Protein AF-A0A1N6DU64-F1 (afdb_monomer)

Sequence (128 aa):
MRKFILSIPAKAVTDTYTATITSSLTPINPYKINLTDDEKPGMRTMAEGREGYARLISRIATQFPDALGRSDSPEELAALLDYYGNLEGGRIAILQNLETFEEIQLGASADIMALTDRYKKPATLPRK

Radius of gyration: 25.53 Å; Cα contacts (8 Å, |Δi|>4): 28; chains: 1; bounding box: 47×29×84 Å

Foldseek 3Di:
DDQQDPDDDDVVVVVVVVVVVVVVCVVVVVVDDDDDPVRPPPDPDPDPPVLVVLVVVLVVCVVCVVVDDPPDDSVVSVVVSVVVVVVVVVVVVVVVVVVVVVVVVVSVVVNVVVVVVVVVVVVPDPDD

Structure (mmCIF, N/CA/C/O backbone):
data_AF-A0A1N6DU64-F1
#
_entry.id   AF-A0A1N6DU64-F1
#
loop_
_atom_site.group_PDB
_atom_site.id
_atom_site.type_symbol
_atom_site.label_atom_id
_atom_site.label_alt_id
_atom_site.label_comp_id
_atom_site.label_asym_id
_atom_site.label_entity_id
_atom_site.label_seq_id
_atom_site.pdbx_PDB_ins_code
_atom_site.Cartn_x
_atom_site.Cartn_y
_atom_site.Cartn_z
_atom_site.occupancy
_atom_site.B_iso_or_equiv
_atom_site.auth_seq_id
_atom_site.auth_comp_id
_atom_site.auth_asym_id
_atom_site.auth_atom_id
_atom_site.pdbx_PDB_model_num
ATOM 1 N N . MET A 1 1 ? 18.493 15.383 -26.938 1.00 70.31 1 MET A N 1
ATOM 2 C CA . MET A 1 1 ? 17.766 14.656 -25.874 1.00 70.31 1 MET A CA 1
ATOM 3 C C . MET A 1 1 ? 18.767 14.188 -24.838 1.00 70.31 1 MET A C 1
ATOM 5 O O . MET A 1 1 ? 19.791 13.635 -25.227 1.00 70.31 1 MET A O 1
ATOM 9 N N . ARG A 1 2 ? 18.498 14.453 -23.555 1.00 82.81 2 ARG A N 1
ATOM 10 C CA . ARG A 1 2 ? 19.268 13.901 -22.432 1.00 82.81 2 ARG A CA 1
ATOM 11 C C . ARG A 1 2 ? 18.921 12.415 -22.277 1.00 82.81 2 ARG A C 1
ATOM 13 O O . ARG A 1 2 ? 17.769 12.057 -22.479 1.00 82.81 2 ARG A O 1
ATOM 20 N N . LYS A 1 3 ? 19.914 11.594 -21.931 1.00 89.62 3 LYS A N 1
ATOM 21 C CA . LYS A 1 3 ? 19.734 10.190 -21.536 1.00 89.62 3 LYS A CA 1
ATOM 22 C C . LYS A 1 3 ? 19.350 10.120 -20.052 1.00 89.62 3 LYS A C 1
ATOM 24 O O . LYS A 1 3 ? 19.992 10.802 -19.247 1.00 89.62 3 LYS A O 1
ATOM 29 N N . PHE A 1 4 ? 18.335 9.334 -19.705 1.00 94.94 4 PHE A N 1
ATOM 30 C CA . PHE A 1 4 ? 17.825 9.213 -18.335 1.00 94.94 4 PHE A CA 1
ATOM 31 C C . PHE A 1 4 ? 18.457 8.044 -17.567 1.00 94.94 4 PHE A C 1
ATOM 33 O O . PHE A 1 4 ? 18.939 8.239 -16.453 1.00 94.94 4 PHE A O 1
ATOM 40 N N . ILE A 1 5 ? 18.528 6.853 -18.164 1.00 95.88 5 ILE A N 1
ATOM 41 C CA . ILE A 1 5 ? 19.053 5.640 -17.526 1.00 95.88 5 ILE A CA 1
ATOM 42 C C . ILE A 1 5 ? 20.571 5.584 -17.663 1.00 95.88 5 ILE A C 1
ATOM 44 O O . ILE A 1 5 ? 21.104 5.243 -18.717 1.00 95.88 5 ILE A O 1
ATOM 48 N N . LEU A 1 6 ? 21.295 5.902 -16.591 1.00 94.44 6 LEU A N 1
ATOM 49 C CA . LEU A 1 6 ? 22.763 5.935 -16.603 1.00 94.44 6 LEU A CA 1
ATOM 50 C C . LEU A 1 6 ? 23.394 4.541 -16.495 1.00 94.44 6 LEU A C 1
ATOM 52 O O . LEU A 1 6 ? 24.398 4.269 -17.154 1.00 94.44 6 LEU A O 1
ATOM 56 N N . SER A 1 7 ? 22.782 3.653 -15.716 1.00 95.00 7 SER A N 1
ATOM 57 C CA . SER A 1 7 ? 23.196 2.265 -15.530 1.00 95.00 7 SER A CA 1
ATOM 58 C C . SER A 1 7 ? 21.969 1.359 -15.459 1.00 95.00 7 SER A C 1
ATOM 60 O O . SER A 1 7 ? 20.907 1.764 -14.990 1.00 95.00 7 SER A O 1
ATOM 62 N N . ILE A 1 8 ? 22.117 0.130 -15.952 1.00 94.56 8 ILE A N 1
ATOM 63 C CA . ILE A 1 8 ? 21.093 -0.909 -15.830 1.00 94.56 8 ILE A CA 1
ATOM 64 C C . ILE A 1 8 ? 21.540 -1.828 -14.689 1.00 94.56 8 ILE A C 1
ATOM 66 O O . ILE A 1 8 ? 22.660 -2.347 -14.758 1.00 94.56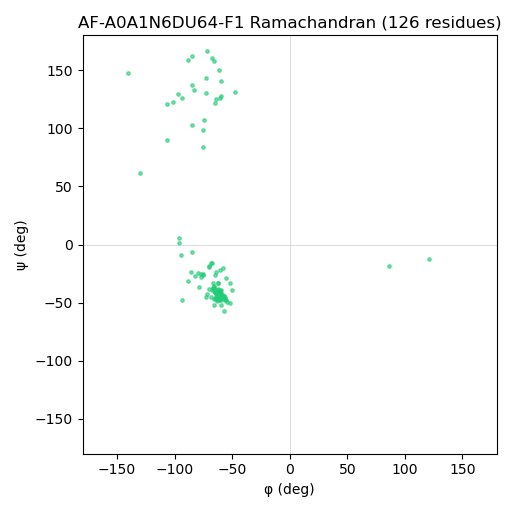 8 ILE A O 1
ATOM 70 N N . PRO A 1 9 ? 20.731 -2.015 -13.633 1.00 93.25 9 PRO A N 1
ATOM 71 C CA . PRO A 1 9 ? 21.089 -2.919 -12.550 1.00 93.25 9 PRO A CA 1
ATOM 72 C C . PRO A 1 9 ? 21.141 -4.367 -13.052 1.00 93.25 9 PRO A C 1
ATOM 74 O O . PRO A 1 9 ? 20.510 -4.728 -14.047 1.00 93.25 9 PRO A O 1
ATOM 77 N N . ALA A 1 10 ? 21.870 -5.226 -12.340 1.00 97.06 10 ALA A N 1
ATOM 78 C CA . ALA A 1 10 ? 21.804 -6.659 -12.598 1.00 97.06 10 ALA A CA 1
ATOM 79 C C . ALA A 1 10 ? 20.362 -7.157 -12.402 1.00 97.06 10 ALA A C 1
ATOM 81 O O . ALA A 1 10 ? 19.702 -6.762 -11.441 1.00 97.06 10 ALA A O 1
ATOM 82 N N . LYS A 1 11 ? 19.892 -8.071 -13.262 1.00 95.12 11 LYS A N 1
ATOM 83 C CA . LYS A 1 11 ? 18.526 -8.631 -13.190 1.00 95.12 11 LYS A CA 1
ATOM 84 C C . LYS A 1 11 ? 18.180 -9.185 -11.798 1.00 95.12 11 LYS A C 1
ATOM 86 O O . LYS A 1 11 ? 17.051 -9.054 -11.340 1.00 95.12 11 LYS A O 1
ATOM 91 N N . ALA A 1 12 ? 19.173 -9.731 -11.093 1.00 97.50 12 ALA A N 1
ATOM 92 C CA . ALA A 1 12 ? 19.023 -10.223 -9.725 1.00 97.50 12 ALA A CA 1
ATOM 93 C C . ALA A 1 12 ? 18.467 -9.169 -8.745 1.00 97.50 12 ALA A C 1
ATOM 95 O O . ALA A 1 12 ? 17.787 -9.537 -7.791 1.00 97.50 12 ALA A O 1
ATOM 96 N N . VAL A 1 13 ? 18.711 -7.873 -8.980 1.00 96.44 13 VAL A N 1
ATOM 97 C CA . VAL A 1 13 ? 18.172 -6.778 -8.158 1.00 96.44 13 VAL A CA 1
ATOM 98 C C . VAL A 1 13 ? 16.651 -6.716 -8.285 1.00 96.44 13 VAL A C 1
ATOM 100 O O . VAL A 1 13 ? 15.950 -6.765 -7.276 1.00 96.44 13 VAL A O 1
ATOM 103 N N . THR A 1 14 ? 16.130 -6.670 -9.515 1.00 95.12 14 THR A N 1
ATOM 104 C CA . THR A 1 14 ? 14.680 -6.645 -9.754 1.00 95.12 14 THR A CA 1
ATOM 105 C C . THR A 1 14 ? 14.022 -7.958 -9.340 1.00 95.12 14 THR A C 1
ATOM 107 O O . THR A 1 14 ? 12.953 -7.930 -8.743 1.00 95.12 14 THR A O 1
ATOM 110 N N . ASP A 1 15 ? 14.685 -9.098 -9.561 1.00 97.44 15 ASP A N 1
ATOM 111 C CA . ASP A 1 15 ? 14.160 -10.413 -9.169 1.00 97.44 15 ASP A CA 1
ATOM 112 C C . ASP A 1 15 ? 14.020 -10.542 -7.644 1.00 97.44 15 ASP A C 1
ATOM 114 O O . ASP A 1 15 ? 12.978 -10.972 -7.148 1.00 97.44 15 ASP A O 1
ATOM 118 N N . THR A 1 16 ? 15.043 -10.122 -6.891 1.00 97.62 16 THR A N 1
ATOM 119 C CA . THR A 1 16 ? 15.030 -10.141 -5.417 1.00 97.62 16 THR A CA 1
ATOM 120 C C . THR A 1 16 ? 13.931 -9.240 -4.867 1.00 97.62 16 THR A C 1
ATOM 122 O O . THR A 1 16 ? 13.219 -9.616 -3.934 1.00 97.62 16 THR A O 1
ATOM 125 N N . TYR A 1 17 ? 13.759 -8.060 -5.462 1.00 95.81 17 TYR A N 1
ATOM 126 C CA . TYR A 1 17 ? 12.729 -7.119 -5.048 1.00 95.81 17 TYR A CA 1
ATOM 127 C C . TYR A 1 17 ? 11.316 -7.668 -5.305 1.00 95.81 17 TYR A C 1
ATOM 129 O O . TYR A 1 17 ? 10.484 -7.682 -4.397 1.00 95.81 17 TYR A O 1
ATOM 137 N N . THR A 1 18 ? 11.058 -8.215 -6.500 1.00 95.56 18 THR A N 1
ATOM 138 C CA . THR A 1 18 ? 9.775 -8.860 -6.826 1.00 95.56 18 THR A CA 1
ATOM 139 C C . THR A 1 18 ? 9.475 -10.036 -5.896 1.00 95.56 18 THR A C 1
ATOM 141 O O . THR A 1 18 ? 8.347 -10.162 -5.410 1.00 95.56 18 THR A O 1
ATOM 144 N N . ALA A 1 19 ? 10.472 -10.876 -5.606 1.00 97.44 19 ALA A N 1
ATOM 145 C CA . ALA A 1 19 ? 10.323 -11.983 -4.666 1.00 97.44 19 ALA A CA 1
ATOM 146 C C . ALA A 1 19 ? 9.982 -11.483 -3.255 1.00 97.44 19 ALA A C 1
ATOM 148 O O . ALA A 1 19 ? 9.063 -12.009 -2.627 1.00 97.44 19 ALA A O 1
ATOM 149 N N . THR A 1 20 ? 10.662 -10.428 -2.795 1.00 96.06 20 THR A N 1
ATOM 150 C CA . THR A 1 20 ? 10.406 -9.798 -1.494 1.00 96.06 20 THR A CA 1
ATOM 151 C C . THR A 1 20 ? 8.956 -9.340 -1.390 1.00 96.06 20 THR A C 1
ATOM 153 O O . THR A 1 20 ? 8.240 -9.853 -0.533 1.00 96.06 20 THR A O 1
ATOM 156 N N . ILE A 1 21 ? 8.478 -8.486 -2.304 1.00 94.00 21 ILE A N 1
ATOM 157 C CA . ILE A 1 21 ? 7.090 -7.989 -2.277 1.00 94.00 21 ILE A CA 1
ATOM 158 C C . ILE A 1 21 ? 6.081 -9.137 -2.299 1.00 94.00 21 ILE A C 1
ATOM 160 O O . ILE A 1 21 ? 5.142 -9.157 -1.504 1.00 94.00 21 ILE A O 1
ATOM 164 N N . THR A 1 22 ? 6.279 -10.110 -3.190 1.00 93.69 22 THR A N 1
ATOM 165 C CA . THR A 1 22 ? 5.348 -11.237 -3.332 1.00 93.69 22 THR A CA 1
ATOM 166 C C . THR A 1 22 ? 5.293 -12.061 -2.045 1.00 93.69 22 THR A C 1
ATOM 168 O O . THR A 1 22 ? 4.214 -12.425 -1.579 1.00 93.69 22 THR A O 1
ATOM 171 N N . SER A 1 23 ? 6.449 -12.308 -1.422 1.00 96.50 23 SER A N 1
ATOM 172 C CA . SER A 1 23 ? 6.523 -13.027 -0.150 1.00 96.50 23 SER A CA 1
ATOM 173 C C . SER A 1 23 ? 5.862 -12.254 0.997 1.00 96.50 23 SER A C 1
ATOM 175 O O . SER A 1 23 ? 5.145 -12.858 1.794 1.00 96.50 23 SER A O 1
ATOM 177 N N . SER A 1 24 ? 6.006 -10.923 1.028 1.00 93.81 24 SER A N 1
ATOM 178 C CA . SER A 1 24 ? 5.434 -10.051 2.061 1.00 93.81 24 SER A CA 1
ATOM 179 C C . SER A 1 24 ? 3.903 -10.038 2.079 1.00 93.81 24 SER A C 1
ATOM 181 O O . SER A 1 24 ? 3.318 -9.773 3.125 1.00 93.81 24 SER A O 1
ATOM 183 N N . LEU A 1 25 ? 3.239 -10.369 0.966 1.00 91.69 25 LEU A N 1
ATOM 184 C CA . LEU A 1 25 ? 1.775 -10.477 0.913 1.00 91.69 25 LEU A CA 1
ATOM 185 C C . LEU A 1 25 ? 1.239 -11.775 1.533 1.00 91.69 25 LEU A C 1
ATOM 187 O O . LEU A 1 25 ? 0.107 -11.805 2.013 1.00 91.69 25 LEU A O 1
ATOM 191 N N . THR A 1 26 ? 2.046 -12.839 1.570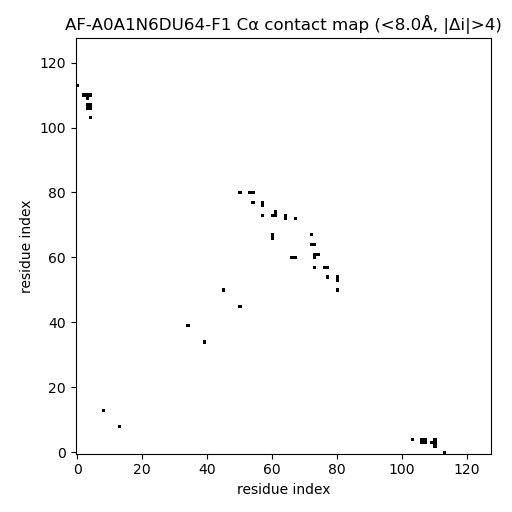 1.00 94.88 26 THR A N 1
ATOM 192 C CA . THR A 1 26 ? 1.640 -14.160 2.084 1.00 94.88 26 THR A CA 1
ATOM 193 C C . THR A 1 26 ? 1.013 -14.110 3.484 1.00 94.88 26 THR A C 1
ATOM 195 O O . THR A 1 26 ? -0.085 -14.646 3.638 1.00 94.88 26 THR A O 1
ATOM 198 N N . PRO A 1 27 ? 1.621 -13.460 4.498 1.00 94.31 27 PRO A N 1
ATOM 199 C CA . PRO A 1 27 ? 1.023 -13.380 5.833 1.00 94.31 27 PRO A CA 1
ATOM 200 C C . PRO A 1 27 ? -0.229 -12.493 5.911 1.00 94.31 27 PRO A C 1
ATOM 202 O O . PRO A 1 27 ? -0.997 -12.633 6.857 1.00 94.31 27 PRO A O 1
ATOM 205 N N . ILE A 1 28 ? -0.453 -11.594 4.947 1.00 91.00 28 ILE A N 1
ATOM 206 C CA . ILE A 1 28 ? -1.601 -10.669 4.940 1.00 91.00 28 ILE A CA 1
ATOM 207 C C . ILE A 1 28 ? -2.814 -11.301 4.244 1.00 91.00 28 ILE A C 1
ATOM 209 O O . ILE A 1 28 ? -3.953 -11.048 4.632 1.00 91.00 28 ILE A O 1
ATOM 213 N N . ASN A 1 29 ? -2.584 -12.163 3.249 1.00 91.31 29 ASN A N 1
ATOM 214 C CA . ASN A 1 29 ? -3.629 -12.780 2.429 1.00 91.31 29 ASN A CA 1
ATOM 215 C C . ASN A 1 29 ? -4.794 -13.426 3.208 1.00 91.31 29 ASN A C 1
ATOM 217 O O . ASN A 1 29 ? -5.932 -13.255 2.764 1.00 91.31 29 ASN A O 1
ATOM 221 N N . PRO A 1 30 ? -4.584 -14.119 4.349 1.00 95.00 30 PRO A N 1
ATOM 222 C CA . PRO A 1 30 ? -5.688 -14.682 5.132 1.00 95.00 30 PRO A CA 1
ATOM 223 C C . PRO A 1 30 ? -6.691 -13.645 5.657 1.00 95.00 30 PRO A C 1
ATOM 225 O O . PRO A 1 30 ? -7.831 -13.998 5.936 1.00 95.00 30 PRO A O 1
ATOM 228 N N . TYR A 1 31 ? -6.291 -12.375 5.775 1.00 93.94 31 TYR A N 1
ATOM 229 C CA . TYR A 1 31 ? -7.119 -11.283 6.300 1.00 93.94 31 TYR A CA 1
ATOM 230 C C . TYR A 1 31 ? -7.806 -10.463 5.200 1.00 93.94 31 TYR A C 1
ATOM 232 O O . TYR A 1 31 ? -8.429 -9.439 5.480 1.00 93.94 31 TYR A O 1
ATOM 240 N N . LYS A 1 32 ? -7.683 -10.873 3.932 1.00 90.69 32 LYS A N 1
ATOM 241 C CA . LYS A 1 32 ? -8.305 -10.168 2.810 1.00 90.69 32 LYS A CA 1
ATOM 242 C C . LYS A 1 32 ? -9.831 -10.220 2.925 1.00 90.69 32 LYS A C 1
ATOM 244 O O . LYS A 1 32 ? -10.424 -11.295 2.923 1.00 90.69 32 LYS A O 1
ATOM 249 N N . ILE A 1 33 ? -10.464 -9.050 2.901 1.00 90.38 33 ILE A N 1
ATOM 250 C CA . ILE A 1 33 ? -11.920 -8.908 2.800 1.00 90.38 33 ILE A CA 1
ATOM 251 C C . ILE A 1 33 ? -12.283 -8.648 1.335 1.00 90.38 33 ILE A C 1
ATOM 253 O O . ILE A 1 33 ? -11.710 -7.767 0.692 1.00 90.38 33 ILE A O 1
ATOM 257 N N . ASN A 1 34 ? -13.233 -9.414 0.797 1.00 87.25 34 ASN A N 1
ATOM 258 C CA . ASN A 1 34 ? -13.771 -9.200 -0.547 1.00 87.25 34 ASN A CA 1
ATOM 259 C C . ASN A 1 34 ? -15.182 -8.621 -0.425 1.00 87.25 34 ASN A C 1
ATOM 261 O O . ASN A 1 34 ? -16.146 -9.374 -0.350 1.00 87.25 34 ASN A O 1
ATOM 265 N N . LEU A 1 35 ? -15.281 -7.293 -0.386 1.00 86.75 35 LEU A N 1
ATOM 266 C CA . LEU A 1 35 ? -16.570 -6.606 -0.450 1.00 86.75 35 LEU A CA 1
ATOM 267 C C . LEU A 1 35 ? -17.125 -6.703 -1.874 1.00 86.75 35 LEU A C 1
ATOM 269 O O . LEU A 1 35 ? -16.418 -6.389 -2.841 1.00 86.75 35 LEU A O 1
ATOM 273 N N . THR A 1 36 ? -18.379 -7.118 -1.997 1.00 86.00 36 THR A N 1
ATOM 274 C CA . THR A 1 36 ? -19.126 -7.098 -3.257 1.00 86.00 36 THR A CA 1
ATOM 275 C C . THR A 1 36 ? -19.391 -5.660 -3.706 1.00 86.00 36 THR A C 1
ATOM 277 O O . THR A 1 36 ? -19.319 -4.712 -2.920 1.00 86.00 36 THR A O 1
ATOM 280 N N . ASP A 1 37 ? -19.684 -5.469 -4.991 1.00 84.25 37 ASP A N 1
ATOM 281 C CA . ASP A 1 37 ? -19.985 -4.137 -5.527 1.00 84.25 37 ASP A CA 1
ATOM 282 C C . ASP A 1 37 ? -21.300 -3.554 -4.995 1.00 84.25 37 ASP A C 1
ATOM 284 O O . ASP A 1 37 ? -21.471 -2.343 -5.065 1.00 84.25 37 ASP A O 1
ATOM 288 N N . ASP A 1 38 ? -22.166 -4.377 -4.399 1.00 84.81 38 ASP A N 1
ATOM 289 C CA . ASP A 1 38 ? -23.395 -3.944 -3.725 1.00 84.81 38 ASP A CA 1
ATOM 290 C C . ASP A 1 38 ? -23.152 -3.543 -2.258 1.00 84.81 38 ASP A C 1
ATOM 292 O O . ASP A 1 38 ? -23.902 -2.747 -1.699 1.00 84.81 38 ASP A O 1
ATOM 296 N N . GLU A 1 39 ? -22.087 -4.049 -1.625 1.00 82.44 39 GLU A N 1
ATOM 297 C CA . GLU A 1 39 ? -21.731 -3.710 -0.239 1.00 82.44 39 GLU A CA 1
ATOM 298 C C . GLU A 1 39 ? -20.958 -2.391 -0.135 1.00 82.44 39 GLU A C 1
ATOM 300 O O . GLU A 1 39 ? -21.014 -1.721 0.893 1.00 82.44 39 GLU A O 1
ATOM 305 N N . LYS A 1 40 ? -20.235 -1.989 -1.185 1.00 81.12 40 LYS A N 1
ATOM 306 C CA . LYS A 1 40 ? -19.442 -0.744 -1.186 1.00 81.12 40 LYS A CA 1
ATOM 307 C C . LYS A 1 40 ? -20.309 0.532 -1.170 1.00 81.12 40 LYS A C 1
ATOM 309 O O . LYS A 1 40 ? -19.983 1.451 -0.409 1.00 81.12 40 LYS A O 1
ATOM 314 N N . PRO A 1 41 ? -21.381 0.659 -1.981 1.00 76.81 41 PRO A N 1
ATOM 315 C CA . PRO A 1 41 ? -22.206 1.857 -2.047 1.00 76.81 41 PRO A CA 1
ATOM 316 C C . PRO A 1 41 ? -23.102 1.940 -0.805 1.00 76.81 41 PRO A C 1
ATOM 318 O O . PRO A 1 41 ? -24.067 1.202 -0.664 1.00 76.81 41 PRO A O 1
ATOM 321 N N . GLY A 1 42 ? -22.782 2.854 0.111 1.00 72.19 42 GLY A N 1
ATOM 322 C CA . GLY A 1 42 ? -23.537 3.054 1.357 1.00 72.19 42 GLY A CA 1
ATOM 323 C C . GLY A 1 42 ? -22.706 2.867 2.624 1.00 72.19 42 GLY A C 1
ATOM 324 O O . GLY A 1 42 ? -23.118 3.320 3.693 1.00 72.19 42 GLY A O 1
ATOM 325 N N . MET A 1 43 ? -21.498 2.301 2.518 1.00 82.44 43 MET A N 1
ATOM 326 C CA . MET A 1 43 ? -20.561 2.288 3.637 1.00 82.44 43 MET A CA 1
ATOM 327 C C . MET A 1 43 ? -20.131 3.712 3.982 1.00 82.44 43 MET A C 1
ATOM 329 O O . MET A 1 43 ? -19.541 4.434 3.173 1.00 82.44 43 MET A O 1
ATOM 333 N N . ARG A 1 44 ? -20.379 4.120 5.227 1.00 82.38 44 ARG A N 1
ATOM 334 C CA . ARG A 1 44 ? -19.801 5.350 5.763 1.00 82.38 44 ARG A CA 1
ATOM 335 C C . ARG A 1 44 ? -18.330 5.090 6.082 1.00 82.38 44 ARG A C 1
ATOM 337 O O . ARG A 1 44 ? -18.008 4.550 7.132 1.00 82.38 44 ARG A O 1
ATOM 344 N N . THR A 1 45 ? -17.443 5.490 5.180 1.00 84.94 45 THR A N 1
ATOM 345 C CA . THR A 1 45 ? -15.999 5.293 5.337 1.00 84.94 45 THR A CA 1
ATOM 346 C C . THR A 1 45 ? -15.325 6.448 6.083 1.00 84.94 45 THR A C 1
ATOM 348 O O . THR A 1 45 ? -15.839 7.579 6.168 1.00 84.94 45 THR A O 1
ATOM 351 N N . MET A 1 46 ? -14.149 6.150 6.638 1.00 82.12 46 MET A N 1
ATOM 352 C CA . MET A 1 46 ? -13.213 7.142 7.155 1.00 82.12 46 MET A CA 1
ATOM 353 C C . MET A 1 46 ? -12.511 7.841 5.982 1.00 82.12 46 MET A C 1
ATOM 355 O O . MET A 1 46 ? -11.429 7.452 5.567 1.00 82.12 46 MET A O 1
ATOM 359 N N . ALA A 1 47 ? -13.157 8.860 5.413 1.00 75.00 47 ALA A N 1
ATOM 360 C CA . ALA A 1 47 ? -12.494 9.804 4.513 1.00 75.00 47 ALA A CA 1
ATOM 361 C C . ALA A 1 47 ? -11.538 10.733 5.291 1.00 75.00 47 ALA A C 1
ATOM 363 O O . ALA A 1 47 ? -11.622 10.831 6.522 1.00 75.00 47 ALA A O 1
ATOM 364 N N . GLU A 1 48 ? -10.669 11.447 4.572 1.00 62.97 48 GLU A N 1
ATOM 365 C CA . GLU A 1 48 ? -9.732 12.429 5.132 1.00 62.97 48 GLU A CA 1
ATOM 366 C C . GLU A 1 48 ? -10.435 13.383 6.123 1.00 62.97 48 GLU A C 1
ATOM 368 O O . GLU A 1 48 ? -11.535 13.881 5.873 1.00 62.97 48 GLU A O 1
ATOM 373 N N . GLY A 1 49 ? -9.844 13.565 7.308 1.00 69.12 49 GLY A N 1
ATOM 374 C CA . GLY A 1 49 ? -10.402 14.371 8.403 1.00 69.12 49 GLY A CA 1
ATOM 375 C C . GLY A 1 49 ? -11.378 13.647 9.345 1.00 69.12 49 GLY A C 1
ATOM 376 O O . GLY A 1 49 ? -11.559 14.087 10.482 1.00 69.12 49 GLY A O 1
ATOM 377 N N . ARG A 1 50 ? -11.966 12.505 8.955 1.00 85.56 50 ARG A N 1
ATOM 378 C CA . ARG A 1 50 ? -12.863 11.733 9.846 1.00 85.56 50 ARG A CA 1
ATOM 379 C C . ARG A 1 50 ? -12.118 10.872 10.860 1.00 85.56 50 ARG A C 1
ATOM 381 O O . ARG A 1 50 ? -12.663 10.603 11.927 1.00 85.56 50 ARG A O 1
ATOM 388 N N . GLU A 1 51 ? -10.878 10.489 10.565 1.00 88.50 51 GLU A N 1
ATOM 389 C CA . GLU A 1 51 ? -10.033 9.746 11.504 1.00 88.50 51 GLU A CA 1
ATOM 390 C C . GLU A 1 51 ? -9.760 10.553 12.778 1.00 88.50 51 GLU A C 1
ATOM 392 O O . GLU A 1 51 ? -9.934 10.039 13.879 1.00 88.50 51 GLU A O 1
ATOM 397 N N . GLY A 1 52 ? -9.392 11.833 12.646 1.00 89.94 52 GLY A N 1
ATOM 398 C CA . GLY A 1 52 ? -9.126 12.694 13.802 1.00 89.94 52 GLY A CA 1
ATOM 399 C C . GLY A 1 52 ? -10.346 12.826 14.715 1.00 89.94 52 GLY A C 1
ATOM 400 O O . GLY A 1 52 ? -10.222 12.755 15.937 1.00 89.94 52 GLY A O 1
ATOM 401 N N . TYR A 1 53 ? -11.538 12.930 14.120 1.00 92.06 53 TYR A N 1
ATOM 402 C CA . TYR A 1 53 ? -12.795 12.896 14.860 1.00 92.06 53 TYR A CA 1
ATOM 403 C C . TYR A 1 53 ? -13.008 11.549 15.566 1.00 92.06 53 TYR A C 1
ATOM 405 O O . TYR A 1 53 ? -13.277 11.532 16.764 1.00 92.06 53 TYR A O 1
ATOM 413 N N . ALA A 1 54 ? -12.826 10.421 14.875 1.00 93.69 54 ALA A N 1
ATOM 414 C CA . ALA A 1 54 ? -12.974 9.096 15.476 1.00 93.69 54 ALA A CA 1
ATOM 415 C C . ALA A 1 54 ? -11.976 8.858 16.628 1.00 93.69 54 ALA A C 1
ATOM 417 O O . ALA A 1 54 ? -12.362 8.336 17.672 1.00 93.69 54 ALA A O 1
ATOM 418 N N . ARG A 1 55 ? -10.724 9.320 16.497 1.00 93.50 55 ARG A N 1
ATOM 419 C CA . ARG A 1 55 ? -9.715 9.274 17.571 1.00 93.50 55 ARG A CA 1
ATOM 420 C C . ARG A 1 55 ? -10.086 10.154 18.765 1.00 93.50 55 ARG A C 1
ATOM 422 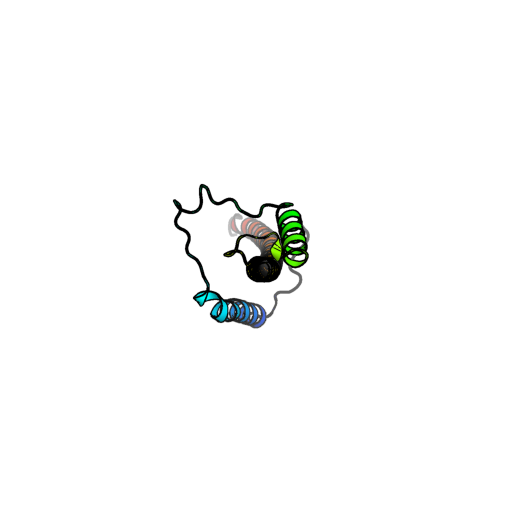O O . ARG A 1 55 ? -9.837 9.765 19.904 1.00 93.50 55 ARG A O 1
ATOM 429 N N . LEU A 1 56 ? -10.692 11.321 18.532 1.00 94.62 56 LEU A N 1
ATOM 430 C CA . LEU A 1 56 ? -11.213 12.160 19.613 1.00 94.62 56 LEU A CA 1
ATOM 431 C C . LEU A 1 56 ? -12.351 11.453 20.359 1.00 94.62 56 LEU A C 1
ATOM 433 O O . LEU A 1 56 ? -12.331 11.410 21.586 1.00 94.62 56 LEU A O 1
ATOM 437 N N . ILE A 1 57 ? -13.303 10.869 19.628 1.00 94.88 57 ILE A N 1
ATOM 438 C CA . ILE A 1 57 ? -14.413 10.110 20.215 1.00 94.88 57 ILE A CA 1
ATOM 439 C C . ILE A 1 57 ? -13.889 8.909 21.005 1.00 94.88 57 ILE A C 1
ATOM 441 O O . ILE A 1 57 ? -14.311 8.718 22.139 1.00 94.88 57 ILE A O 1
ATOM 445 N N . SER A 1 58 ? -12.918 8.166 20.466 1.00 95.75 58 SER A N 1
ATOM 446 C CA . SER A 1 58 ? -12.246 7.070 21.174 1.00 95.75 58 SER A CA 1
ATOM 447 C C . SER A 1 58 ? -11.648 7.537 22.501 1.00 95.75 58 SER A C 1
ATOM 449 O O . SER A 1 58 ? -11.935 6.950 23.538 1.00 95.75 58 SER A O 1
ATOM 451 N N . ARG A 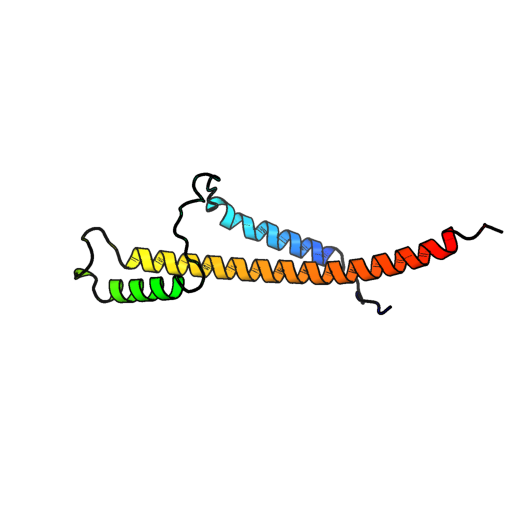1 59 ? -10.915 8.658 22.508 1.00 95.75 59 ARG A N 1
ATOM 452 C CA . ARG A 1 59 ? -10.341 9.221 23.739 1.00 95.75 59 ARG A CA 1
ATOM 453 C C . ARG A 1 59 ? -11.408 9.589 24.772 1.00 95.75 59 ARG A C 1
ATOM 455 O O . ARG A 1 59 ? -11.211 9.329 25.954 1.00 95.75 59 ARG A O 1
ATOM 462 N N . ILE A 1 60 ? -12.511 10.199 24.337 1.00 96.19 60 ILE A N 1
ATOM 463 C CA . ILE A 1 60 ? -13.630 10.556 25.221 1.00 96.19 60 ILE A CA 1
ATOM 464 C C . ILE A 1 60 ? -14.274 9.284 25.787 1.00 96.19 60 ILE A C 1
ATOM 466 O O . ILE A 1 60 ? -14.478 9.197 26.993 1.00 96.19 60 ILE A O 1
ATOM 470 N N . ALA A 1 61 ? -14.535 8.282 24.946 1.00 95.94 61 ALA A N 1
ATOM 471 C CA . ALA A 1 61 ? -15.124 7.011 25.358 1.00 95.94 61 ALA A CA 1
ATOM 472 C C . ALA A 1 61 ? -14.253 6.288 26.403 1.00 95.94 61 ALA A C 1
ATOM 474 O O . ALA A 1 61 ? -14.772 5.804 27.402 1.00 95.94 61 ALA A O 1
ATOM 475 N N . THR A 1 62 ? -12.926 6.290 26.235 1.00 94.00 62 THR A N 1
ATOM 476 C CA . THR A 1 62 ? -11.987 5.725 27.222 1.00 94.00 62 THR A CA 1
ATOM 477 C C . THR A 1 62 ? -11.963 6.507 28.539 1.00 94.00 62 THR A C 1
ATOM 479 O O . THR A 1 62 ? -11.745 5.923 29.595 1.00 94.00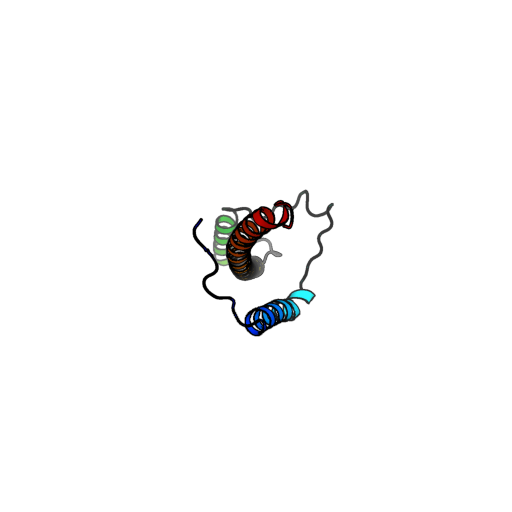 62 THR A O 1
ATOM 482 N N . GLN A 1 63 ? -12.165 7.828 28.506 1.00 96.38 63 GLN A N 1
ATOM 483 C CA . GLN A 1 63 ? -12.192 8.663 29.714 1.00 96.38 63 GLN A CA 1
ATOM 484 C C . GLN A 1 63 ? -13.503 8.541 30.500 1.00 96.38 63 GLN A C 1
ATOM 486 O O . GLN A 1 63 ? -13.500 8.741 31.713 1.00 96.38 63 GLN A O 1
ATOM 491 N N . PHE A 1 64 ? -14.606 8.221 29.822 1.00 94.69 64 PHE A N 1
ATOM 492 C CA . PHE A 1 64 ? -15.944 8.146 30.409 1.00 94.69 64 PHE A CA 1
ATOM 493 C C . PHE A 1 64 ? -16.646 6.825 30.052 1.00 94.69 64 PHE A C 1
ATOM 495 O O . PHE A 1 64 ? -17.703 6.852 29.418 1.00 94.69 64 PHE A O 1
ATOM 502 N N . PRO A 1 65 ? -16.099 5.665 30.462 1.00 90.50 65 PRO A N 1
ATOM 503 C CA . PRO A 1 65 ? -16.661 4.364 30.097 1.00 90.50 65 PRO A CA 1
ATOM 504 C C . PRO A 1 65 ? -18.084 4.167 30.641 1.00 90.50 65 PRO A C 1
ATOM 506 O O . PRO A 1 65 ? -18.929 3.594 29.962 1.00 90.50 65 PRO A O 1
ATOM 509 N N . ASP A 1 66 ? -18.395 4.728 31.814 1.00 93.19 66 ASP A N 1
ATOM 510 C CA . ASP A 1 66 ? -19.726 4.632 32.435 1.00 93.19 66 ASP A CA 1
ATOM 511 C C . ASP A 1 66 ? -20.820 5.407 31.677 1.00 93.19 66 ASP A C 1
ATOM 513 O O . ASP A 1 66 ? -22.010 5.202 31.919 1.00 93.19 66 ASP A O 1
ATOM 517 N N . ALA A 1 67 ? -20.436 6.319 30.776 1.00 92.00 67 ALA A N 1
ATOM 518 C CA . ALA A 1 67 ? -21.368 7.075 29.940 1.00 92.00 67 ALA A CA 1
ATOM 519 C C . ALA A 1 67 ? -21.768 6.321 28.658 1.00 92.00 67 ALA A C 1
ATOM 521 O O . ALA A 1 67 ? -22.621 6.799 27.907 1.00 92.00 67 ALA A O 1
ATOM 522 N N . LEU A 1 68 ? -21.142 5.173 28.391 1.00 92.00 68 LEU A N 1
ATOM 523 C CA . LEU A 1 68 ? -21.383 4.364 27.203 1.00 92.00 68 LEU A CA 1
ATOM 524 C C . LEU A 1 68 ? -22.570 3.411 27.394 1.00 92.00 68 LEU A C 1
ATOM 526 O O . LEU A 1 68 ? -23.014 3.130 28.512 1.00 92.00 68 LEU A O 1
ATOM 530 N N . GLY A 1 69 ? -23.104 2.898 26.283 1.00 92.94 69 GLY A N 1
ATOM 531 C CA . GLY A 1 69 ? -24.067 1.808 26.337 1.00 92.94 69 GLY A CA 1
ATOM 532 C C . GLY A 1 69 ? -23.439 0.571 26.983 1.00 92.94 69 GLY A C 1
ATOM 533 O O . GLY A 1 69 ? -22.247 0.323 26.847 1.00 92.94 69 GLY A O 1
ATOM 534 N N . ARG A 1 70 ? -24.242 -0.260 27.659 1.00 87.00 70 ARG A N 1
ATOM 535 C CA . ARG A 1 70 ? -23.744 -1.485 28.326 1.00 87.00 70 ARG A CA 1
ATOM 536 C C . ARG A 1 70 ? -23.035 -2.473 27.388 1.00 87.00 70 ARG A C 1
ATOM 538 O O . ARG A 1 70 ? -22.342 -3.357 27.875 1.00 87.00 70 ARG A O 1
ATOM 545 N N . SER A 1 71 ? -23.278 -2.372 26.083 1.00 90.69 71 SER A N 1
ATOM 546 C CA . SER A 1 71 ? -22.665 -3.197 25.038 1.00 90.69 71 SER A CA 1
ATOM 547 C C . SER A 1 71 ? -21.432 -2.567 24.395 1.00 90.69 71 SER A C 1
ATOM 549 O O . SER A 1 71 ? -20.786 -3.233 23.597 1.00 90.69 71 SER A O 1
ATOM 551 N N . ASP A 1 72 ? -21.135 -1.301 24.682 1.00 92.75 72 ASP A N 1
ATOM 552 C CA . ASP A 1 72 ? -20.099 -0.557 23.978 1.00 92.75 72 ASP A CA 1
ATOM 553 C C . ASP A 1 72 ? -18.776 -0.658 24.741 1.00 92.75 72 ASP A C 1
ATOM 555 O O . ASP A 1 72 ? -18.698 -0.317 25.922 1.00 92.75 72 ASP A O 1
ATOM 559 N N . SER A 1 73 ? -17.724 -1.098 24.051 1.00 91.38 73 SER A N 1
ATOM 560 C CA . SER A 1 73 ? -16.366 -1.136 24.592 1.00 91.38 73 SER A CA 1
ATOM 561 C C . SER A 1 73 ? -15.518 -0.023 23.966 1.00 91.38 73 SER A C 1
ATOM 563 O O . SER A 1 73 ? -15.342 0.015 22.743 1.00 91.38 73 SER A O 1
ATOM 565 N N . PRO A 1 74 ? -14.954 0.895 24.772 1.00 91.12 74 PRO A N 1
ATOM 566 C CA . PRO A 1 74 ? -14.029 1.900 24.259 1.00 91.12 74 PRO A CA 1
ATOM 567 C C . PRO A 1 74 ? -12.731 1.278 23.716 1.00 91.12 74 PRO A C 1
ATOM 569 O O . PRO A 1 74 ? -12.105 1.852 22.819 1.00 91.12 74 PRO A O 1
ATOM 572 N N . GLU A 1 75 ? -12.339 0.102 24.213 1.00 93.56 75 GLU A N 1
ATOM 573 C CA . GLU A 1 75 ? -11.164 -0.645 23.759 1.00 93.56 75 GLU A CA 1
ATOM 574 C C . GLU A 1 75 ? -11.317 -1.149 22.319 1.00 93.56 75 GLU A C 1
ATOM 576 O O . GLU A 1 75 ? -10.352 -1.104 21.556 1.00 93.56 75 GLU A O 1
ATOM 581 N N . GLU A 1 76 ? -12.518 -1.579 21.919 1.00 94.62 76 GLU A N 1
ATOM 582 C CA . GLU A 1 76 ? -12.782 -2.045 20.551 1.00 94.62 76 GLU A CA 1
ATOM 583 C C . GLU A 1 76 ? -12.526 -0.945 19.514 1.00 94.62 76 GLU A C 1
ATOM 585 O O . GLU A 1 76 ? -11.836 -1.168 18.514 1.00 94.62 76 GLU A O 1
ATOM 590 N N . LEU A 1 77 ? -13.026 0.270 19.769 1.00 94.00 77 LEU A N 1
ATOM 591 C CA . LEU A 1 77 ? -12.808 1.405 18.872 1.00 94.00 77 LEU A CA 1
ATOM 592 C C . LEU A 1 77 ? -11.322 1.783 18.797 1.00 94.00 77 LEU A C 1
ATOM 594 O O . LEU A 1 77 ? -10.816 2.057 17.708 1.00 94.00 77 LEU A O 1
ATOM 598 N N . ALA A 1 78 ? -10.618 1.787 19.932 1.00 94.44 78 ALA A N 1
ATOM 599 C CA . ALA A 1 78 ? -9.187 2.080 19.964 1.00 94.44 78 ALA A CA 1
ATOM 600 C C . ALA A 1 78 ? -8.383 1.050 19.151 1.00 94.44 78 ALA A C 1
ATOM 602 O O . ALA A 1 78 ? -7.601 1.428 18.277 1.00 94.44 78 ALA A O 1
ATOM 603 N N . ALA A 1 79 ? -8.645 -0.244 19.358 1.00 96.06 79 ALA A N 1
ATOM 604 C CA . ALA A 1 79 ? -7.973 -1.324 18.641 1.00 96.06 79 ALA A CA 1
ATOM 605 C C . ALA A 1 79 ? -8.205 -1.254 17.121 1.00 96.06 79 ALA A C 1
ATOM 607 O O . ALA A 1 79 ? -7.270 -1.448 16.341 1.00 96.06 79 ALA A O 1
ATOM 608 N N . LEU A 1 80 ? -9.427 -0.931 16.681 1.00 95.19 80 LEU A N 1
ATOM 609 C CA . LEU A 1 80 ? -9.736 -0.762 15.258 1.00 95.19 80 LEU A CA 1
ATOM 610 C C . LEU A 1 80 ? -9.038 0.457 14.642 1.00 95.19 80 LEU A C 1
ATOM 612 O O . LEU A 1 80 ? -8.561 0.371 13.510 1.00 95.19 80 LEU A O 1
ATOM 616 N N . LEU A 1 81 ? -8.948 1.576 15.366 1.00 94.50 81 LEU A N 1
ATOM 617 C CA . LEU A 1 81 ? -8.236 2.773 14.901 1.00 94.50 81 LEU A CA 1
ATOM 618 C C . LEU A 1 81 ? -6.727 2.536 14.770 1.00 94.50 81 LEU A C 1
ATOM 620 O O . LEU A 1 81 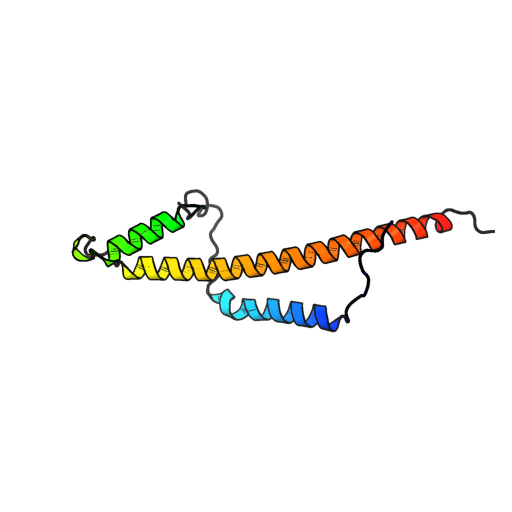? -6.097 3.055 13.844 1.00 94.50 81 LEU A O 1
ATOM 624 N N . ASP A 1 82 ? -6.145 1.744 15.667 1.00 94.56 82 ASP A N 1
ATOM 625 C CA . ASP A 1 82 ? -4.735 1.363 15.592 1.00 94.56 82 ASP A CA 1
ATOM 626 C C . ASP A 1 82 ? -4.486 0.377 14.449 1.00 94.56 82 ASP A C 1
ATOM 628 O O . ASP A 1 82 ? -3.550 0.552 13.667 1.00 94.56 82 ASP A O 1
ATOM 632 N N . TYR A 1 83 ? -5.367 -0.612 14.278 1.00 93.88 83 TYR A N 1
ATOM 633 C CA . TYR A 1 83 ? -5.304 -1.524 13.139 1.00 93.88 83 TYR A CA 1
ATOM 634 C C . TYR A 1 83 ? -5.416 -0.778 11.802 1.00 93.88 83 TYR A C 1
ATOM 636 O O . TYR A 1 83 ? -4.595 -0.998 10.911 1.00 93.88 83 TYR A O 1
ATOM 644 N N . TYR A 1 84 ? -6.362 0.157 11.680 1.00 93.12 84 TYR A N 1
ATOM 645 C CA . TYR A 1 84 ? -6.502 1.011 10.500 1.00 93.12 84 TYR A CA 1
ATOM 646 C C . TYR A 1 84 ? -5.224 1.817 10.221 1.00 93.12 84 TYR A C 1
ATOM 648 O O . TYR A 1 84 ? -4.751 1.844 9.086 1.00 93.12 84 TYR A O 1
ATOM 656 N N . GLY A 1 85 ? -4.617 2.416 11.253 1.00 91.88 85 GLY A N 1
ATOM 657 C CA . GLY A 1 85 ? -3.353 3.147 11.117 1.00 91.88 85 GLY A CA 1
ATOM 658 C C . GLY A 1 85 ? -2.198 2.270 10.617 1.00 91.88 85 GLY A C 1
ATOM 659 O O . GLY A 1 85 ? -1.431 2.688 9.749 1.00 91.88 85 GLY A O 1
ATOM 660 N N . ASN A 1 86 ? -2.109 1.026 11.095 1.00 92.38 86 ASN A N 1
ATOM 661 C CA . ASN A 1 86 ? -1.107 0.065 10.627 1.00 92.38 86 ASN A CA 1
ATOM 662 C C . ASN A 1 86 ? -1.305 -0.303 9.147 1.00 92.38 86 ASN A C 1
ATOM 664 O O . ASN A 1 86 ? -0.331 -0.395 8.396 1.00 92.38 86 ASN A O 1
ATOM 668 N N . LEU A 1 87 ? -2.559 -0.483 8.715 1.00 92.88 87 LEU A N 1
ATOM 669 C CA . LEU A 1 87 ? -2.888 -0.730 7.308 1.00 92.88 87 LEU A CA 1
ATOM 670 C C . LEU A 1 87 ? -2.523 0.467 6.422 1.00 92.88 87 LEU A C 1
ATOM 672 O O . LEU A 1 87 ? -1.969 0.269 5.340 1.00 92.88 87 LEU A O 1
ATOM 676 N N . GLU A 1 88 ? -2.770 1.696 6.884 1.00 91.56 88 GLU A N 1
ATOM 677 C CA . GLU A 1 88 ? -2.401 2.903 6.138 1.00 91.56 88 GLU A CA 1
ATOM 678 C C . GLU A 1 88 ? -0.879 3.033 5.990 1.00 91.56 88 GLU A C 1
ATOM 680 O O . GLU A 1 88 ? -0.391 3.345 4.905 1.00 91.56 88 GLU A O 1
ATOM 685 N N . GLY A 1 89 ? -0.107 2.698 7.030 1.00 91.81 89 GLY A N 1
ATOM 686 C CA . GLY A 1 89 ? 1.355 2.638 6.936 1.00 91.81 89 GLY A CA 1
ATOM 687 C C . GLY A 1 89 ? 1.835 1.683 5.834 1.00 91.81 89 GLY A C 1
ATOM 688 O O . GLY A 1 89 ? 2.691 2.040 5.022 1.00 91.81 89 GLY A O 1
ATOM 689 N N . GLY A 1 90 ? 1.228 0.493 5.747 1.00 92.81 90 GLY A N 1
ATOM 690 C CA . GLY A 1 90 ? 1.489 -0.459 4.664 1.00 92.81 90 GLY A CA 1
ATOM 691 C C . GLY A 1 90 ? 1.083 0.079 3.287 1.00 92.81 90 GLY A C 1
ATOM 692 O O . GLY A 1 90 ? 1.840 -0.048 2.323 1.00 92.81 90 GLY A O 1
ATOM 693 N N . ARG A 1 91 ? -0.082 0.731 3.191 1.00 93.62 91 ARG A N 1
ATOM 694 C CA . ARG A 1 91 ? -0.581 1.352 1.956 1.00 93.62 91 ARG A CA 1
ATOM 695 C C . ARG A 1 91 ? 0.371 2.429 1.434 1.00 93.62 91 ARG A C 1
ATOM 697 O O . ARG A 1 91 ? 0.706 2.407 0.251 1.00 93.62 91 ARG A O 1
ATOM 704 N N . ILE A 1 92 ? 0.837 3.332 2.296 1.00 94.69 92 ILE A N 1
ATOM 705 C CA . ILE A 1 92 ? 1.784 4.396 1.930 1.00 94.69 92 ILE A CA 1
ATOM 706 C C . ILE A 1 92 ? 3.105 3.797 1.434 1.00 94.69 92 ILE A C 1
ATOM 708 O O . ILE A 1 92 ? 3.609 4.216 0.393 1.00 94.69 92 ILE A O 1
ATOM 712 N N . ALA A 1 93 ? 3.635 2.778 2.117 1.00 94.06 93 ALA A N 1
ATOM 713 C CA . ALA A 1 93 ? 4.856 2.103 1.681 1.00 94.06 93 ALA A CA 1
ATOM 714 C C . ALA A 1 93 ? 4.695 1.460 0.290 1.00 94.06 93 ALA A C 1
ATOM 716 O O . ALA A 1 93 ? 5.588 1.553 -0.550 1.00 94.06 93 ALA A O 1
ATOM 717 N N . ILE A 1 94 ? 3.549 0.830 0.006 1.00 94.56 94 ILE A N 1
ATOM 718 C CA . ILE A 1 94 ? 3.255 0.260 -1.319 1.00 94.56 94 ILE A CA 1
ATOM 719 C C . ILE A 1 94 ? 3.166 1.357 -2.390 1.00 94.56 94 ILE A C 1
ATOM 721 O O . ILE A 1 94 ? 3.699 1.171 -3.482 1.00 94.56 94 ILE A O 1
ATOM 725 N N . LEU A 1 95 ? 2.545 2.500 -2.086 1.00 96.50 95 LEU A N 1
ATOM 726 C CA . LEU A 1 95 ? 2.458 3.626 -3.022 1.00 96.50 95 LEU A CA 1
ATOM 727 C C . LEU A 1 95 ? 3.838 4.191 -3.378 1.00 96.50 95 LEU A C 1
ATOM 729 O O . LEU A 1 95 ? 4.120 4.385 -4.554 1.00 96.50 95 LEU A O 1
ATOM 733 N N . GLN A 1 96 ? 4.720 4.372 -2.394 1.00 95.94 96 GLN A N 1
ATOM 734 C CA . GLN A 1 96 ? 6.098 4.827 -2.636 1.00 95.94 96 GLN A CA 1
ATOM 735 C C . GLN A 1 96 ? 6.881 3.853 -3.528 1.00 95.94 96 GLN A C 1
ATOM 737 O O . GLN A 1 96 ? 7.638 4.262 -4.412 1.00 95.94 96 GLN A O 1
ATOM 742 N N . ASN A 1 97 ? 6.688 2.550 -3.310 1.00 94.94 97 ASN A N 1
ATOM 743 C CA . ASN A 1 97 ? 7.277 1.510 -4.147 1.00 94.94 97 ASN A CA 1
ATOM 744 C C . ASN A 1 97 ? 6.765 1.592 -5.594 1.00 94.94 97 ASN A C 1
ATOM 746 O O . ASN A 1 97 ? 7.566 1.527 -6.525 1.00 94.94 97 ASN A O 1
ATOM 750 N N . LEU A 1 98 ? 5.452 1.761 -5.786 1.00 96.25 98 LEU A N 1
ATOM 751 C CA . LEU A 1 98 ? 4.847 1.925 -7.109 1.00 96.25 98 LEU A CA 1
ATOM 752 C C . LEU A 1 98 ? 5.420 3.149 -7.835 1.00 96.25 98 LEU A C 1
ATOM 754 O O . LEU A 1 98 ? 5.934 3.003 -8.941 1.00 96.25 98 LEU A O 1
ATOM 758 N N . GLU A 1 99 ? 5.407 4.311 -7.180 1.00 96.94 99 GLU A N 1
ATOM 759 C CA . GLU A 1 99 ? 5.916 5.575 -7.727 1.00 96.94 99 GLU A CA 1
ATOM 760 C C . GLU A 1 99 ? 7.382 5.447 -8.169 1.00 96.94 99 GLU A C 1
ATOM 762 O O . GLU A 1 99 ? 7.738 5.801 -9.292 1.00 96.94 99 GLU A O 1
ATOM 767 N N . THR A 1 100 ? 8.224 4.820 -7.341 1.00 95.75 100 THR A N 1
ATOM 768 C CA . THR A 1 100 ? 9.639 4.581 -7.670 1.00 95.75 100 THR A CA 1
ATOM 769 C C . THR A 1 100 ? 9.802 3.767 -8.961 1.00 95.75 100 THR A C 1
ATOM 771 O O . THR A 1 100 ? 10.650 4.075 -9.802 1.00 95.75 100 THR A O 1
ATOM 774 N N . PHE A 1 101 ? 9.006 2.707 -9.140 1.00 95.81 101 PHE A N 1
ATOM 775 C CA . PHE A 1 101 ? 9.070 1.885 -10.351 1.00 95.81 101 PHE A CA 1
ATOM 776 C C . PHE A 1 101 ? 8.528 2.618 -11.576 1.00 95.81 101 PHE A C 1
ATOM 778 O O . PHE A 1 101 ? 9.110 2.489 -12.656 1.00 95.81 101 PHE A O 1
ATOM 785 N N . GLU A 1 102 ? 7.458 3.394 -11.417 1.00 97.38 102 GLU A N 1
ATOM 786 C CA . GLU A 1 102 ? 6.883 4.205 -12.490 1.00 97.38 102 GLU A CA 1
ATOM 787 C C . GLU A 1 102 ? 7.886 5.242 -13.007 1.00 97.38 102 GLU A C 1
ATOM 789 O O . GLU A 1 102 ? 8.085 5.350 -14.220 1.00 97.38 102 GLU A O 1
ATOM 794 N N . GLU A 1 103 ? 8.598 5.941 -12.121 1.00 96.69 103 GLU A N 1
ATOM 795 C CA . GLU A 1 103 ? 9.627 6.909 -12.517 1.00 96.69 103 GLU A CA 1
ATOM 796 C C . GLU A 1 103 ? 10.778 6.256 -13.298 1.00 96.69 103 GLU A C 1
ATOM 798 O O . GLU A 1 103 ? 11.198 6.756 -14.350 1.00 96.69 103 GLU A O 1
ATOM 803 N N . ILE A 1 104 ? 11.270 5.103 -12.828 1.00 96.25 104 ILE A N 1
ATOM 804 C CA . ILE A 1 104 ? 12.327 4.346 -13.516 1.00 96.25 104 ILE A CA 1
ATOM 805 C C . ILE A 1 104 ? 11.840 3.887 -14.897 1.00 96.25 104 ILE A C 1
ATOM 807 O O . ILE A 1 104 ? 12.565 4.022 -15.890 1.00 96.25 104 ILE A O 1
ATOM 811 N N . GLN A 1 105 ? 10.613 3.366 -14.985 1.00 97.00 105 GLN A N 1
ATOM 812 C CA . GLN A 1 105 ? 10.014 2.924 -16.244 1.00 97.00 105 GLN A CA 1
ATOM 813 C C . GLN A 1 105 ? 9.808 4.078 -17.221 1.00 97.00 105 GLN A C 1
ATOM 815 O O . GLN A 1 105 ? 10.060 3.907 -18.416 1.00 97.00 105 GLN A O 1
ATOM 820 N N . LEU A 1 106 ? 9.400 5.252 -16.741 1.00 97.31 106 LEU A N 1
ATOM 821 C CA . LEU A 1 106 ? 9.231 6.441 -17.567 1.00 97.31 106 LEU A CA 1
ATOM 822 C C . LEU A 1 106 ? 10.570 6.887 -18.166 1.00 97.31 106 LEU A C 1
ATOM 824 O O . LEU A 1 106 ? 10.665 7.105 -19.378 1.00 97.31 106 LEU A O 1
ATOM 828 N N . GLY A 1 107 ? 11.623 6.948 -17.345 1.00 96.75 107 GLY A N 1
ATOM 829 C CA . GLY A 1 107 ? 12.977 7.260 -17.805 1.00 96.75 107 GLY A CA 1
ATOM 830 C C . GLY A 1 107 ? 13.494 6.250 -18.834 1.00 96.75 107 GLY A C 1
ATOM 831 O O . GLY A 1 107 ? 14.000 6.637 -19.891 1.00 96.75 107 GLY A O 1
ATOM 832 N N . ALA A 1 108 ? 13.311 4.954 -18.569 1.00 96.94 108 ALA A N 1
ATOM 833 C CA . ALA A 1 108 ? 13.687 3.893 -19.499 1.00 96.94 108 ALA A CA 1
ATOM 834 C C . ALA A 1 108 ? 12.906 3.983 -20.818 1.00 96.94 108 ALA A C 1
ATOM 836 O O . ALA A 1 108 ? 13.499 3.889 -21.891 1.00 96.94 108 ALA A O 1
ATOM 837 N N . SER A 1 109 ? 11.598 4.230 -20.753 1.00 97.38 109 SER A N 1
ATOM 838 C CA . SER A 1 109 ? 10.732 4.359 -21.928 1.00 97.38 109 SER A CA 1
ATOM 839 C C . SER A 1 109 ? 11.139 5.543 -22.804 1.00 97.38 109 SER A C 1
ATOM 841 O O . SER A 1 109 ? 11.227 5.403 -24.023 1.00 97.38 109 SER A O 1
ATOM 843 N N . ALA A 1 110 ? 11.466 6.690 -22.203 1.00 97.50 110 ALA A N 1
ATOM 844 C CA . ALA A 1 110 ? 11.958 7.853 -22.938 1.00 97.50 110 ALA A 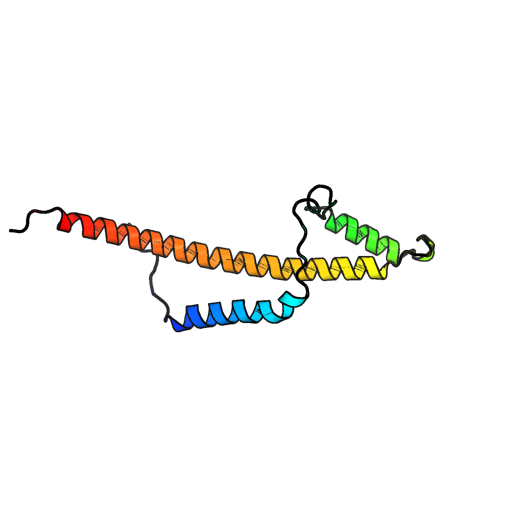CA 1
ATOM 845 C C . ALA A 1 110 ? 13.267 7.547 -23.690 1.00 97.50 110 ALA A C 1
ATOM 847 O O . ALA A 1 110 ? 13.396 7.869 -24.876 1.00 97.50 110 ALA A O 1
ATOM 848 N N . ASP A 1 111 ? 14.219 6.873 -23.037 1.00 97.19 111 ASP A N 1
ATOM 849 C CA . ASP A 1 111 ? 15.478 6.462 -23.666 1.00 97.19 111 ASP A CA 1
ATOM 850 C C . ASP A 1 111 ? 15.262 5.432 -24.790 1.00 97.19 111 ASP A C 1
ATOM 852 O O . ASP A 1 111 ? 15.887 5.538 -25.852 1.00 97.19 111 ASP A O 1
ATOM 856 N N . ILE A 1 112 ? 14.356 4.466 -24.591 1.00 96.69 112 ILE A N 1
ATOM 857 C CA . ILE A 1 112 ? 13.966 3.465 -25.599 1.00 96.69 112 ILE A CA 1
ATOM 858 C C . ILE A 1 112 ? 13.377 4.147 -26.833 1.00 96.69 112 ILE A C 1
ATOM 860 O O . ILE A 1 112 ? 13.789 3.836 -27.954 1.00 96.69 112 ILE A O 1
ATOM 864 N N . MET A 1 113 ? 12.462 5.101 -26.657 1.00 96.06 113 MET A N 1
ATOM 865 C CA . MET A 1 113 ? 11.863 5.830 -27.778 1.00 96.06 113 MET A CA 1
ATOM 866 C C . MET A 1 113 ? 12.912 6.660 -28.524 1.00 96.06 113 MET A C 1
ATOM 868 O O . MET A 1 113 ? 13.000 6.587 -29.749 1.00 96.06 113 MET A O 1
ATOM 872 N N . ALA A 1 114 ? 13.807 7.339 -27.800 1.00 94.44 114 ALA A N 1
ATOM 873 C CA . ALA A 1 114 ? 14.906 8.083 -28.409 1.00 94.44 114 ALA A CA 1
ATOM 874 C C . ALA A 1 114 ? 15.879 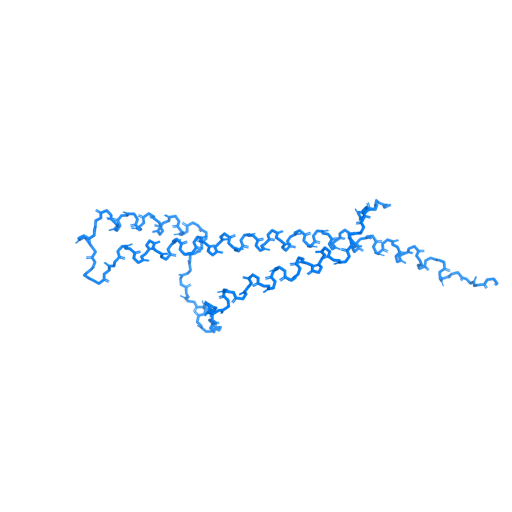7.186 -29.203 1.00 94.44 114 ALA A C 1
ATOM 876 O O . ALA A 1 114 ? 16.492 7.629 -30.180 1.00 94.44 114 ALA A O 1
ATOM 877 N N . LEU A 1 115 ? 16.095 5.936 -28.783 1.00 93.56 115 LEU A N 1
ATOM 878 C CA . LEU A 1 115 ? 16.866 4.949 -29.550 1.00 93.56 115 LEU A CA 1
ATOM 879 C C . LEU A 1 115 ? 16.084 4.452 -30.770 1.00 93.56 115 LEU A C 1
ATOM 881 O O . LEU A 1 115 ? 16.626 4.440 -31.873 1.00 93.56 115 LEU A O 1
ATOM 885 N N . THR A 1 116 ? 14.807 4.130 -30.589 1.00 94.25 116 THR A N 1
ATOM 886 C CA . THR A 1 116 ? 13.906 3.663 -31.650 1.00 94.25 116 THR A CA 1
ATOM 887 C C . THR A 1 116 ? 13.835 4.667 -32.803 1.00 94.25 116 THR A C 1
ATOM 889 O O . THR A 1 116 ? 14.057 4.299 -33.959 1.00 94.25 116 THR A O 1
ATOM 892 N N . ASP A 1 117 ? 13.648 5.954 -32.504 1.00 91.88 117 ASP A N 1
ATOM 893 C CA . ASP A 1 117 ? 13.610 7.020 -33.512 1.00 91.88 117 ASP A CA 1
ATOM 894 C C . ASP A 1 117 ? 14.935 7.160 -34.270 1.00 91.88 117 ASP A C 1
ATOM 896 O O . ASP A 1 117 ? 14.963 7.379 -35.487 1.00 91.88 117 ASP A O 1
ATOM 900 N N . ARG A 1 118 ? 16.061 7.002 -33.562 1.00 88.25 118 ARG A N 1
ATOM 901 C CA . ARG A 1 118 ? 17.394 7.016 -34.178 1.00 88.25 118 ARG A CA 1
ATOM 902 C C . ARG A 1 118 ? 17.596 5.837 -35.116 1.00 88.25 118 ARG A C 1
ATOM 904 O O . ARG A 1 118 ? 18.183 6.030 -36.175 1.00 88.25 118 ARG A O 1
ATOM 911 N N . TYR A 1 119 ? 17.114 4.651 -34.757 1.00 89.81 119 TYR A N 1
ATOM 912 C CA . TYR A 1 119 ? 17.250 3.442 -35.572 1.00 89.81 119 TYR A CA 1
ATOM 913 C C . TYR A 1 119 ? 16.302 3.421 -36.772 1.00 89.81 119 TYR A C 1
ATOM 915 O O . TYR A 1 119 ? 16.636 2.848 -37.809 1.00 89.81 119 TYR A O 1
ATOM 923 N N 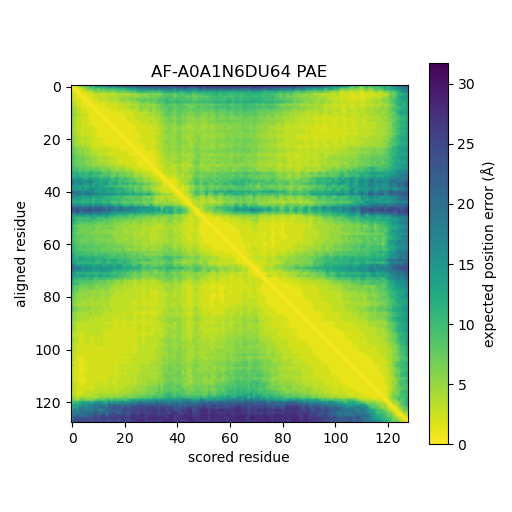. LYS A 1 120 ? 15.165 4.119 -36.686 1.00 85.62 120 LYS A N 1
ATOM 924 C CA . LYS A 1 120 ? 14.241 4.294 -37.812 1.00 85.62 120 LYS A CA 1
ATOM 925 C C . LYS A 1 120 ? 14.863 5.084 -38.972 1.00 85.62 120 LYS A C 1
ATOM 927 O O . LYS A 1 120 ? 14.677 4.705 -40.123 1.00 85.62 120 LYS A O 1
ATOM 932 N N . LYS A 1 121 ? 15.637 6.143 -38.693 1.00 71.62 121 LYS A N 1
ATOM 933 C CA . LYS A 1 121 ? 16.267 7.006 -39.721 1.00 71.62 121 LYS A CA 1
ATOM 934 C C . LYS A 1 121 ? 17.132 6.262 -40.762 1.00 71.62 121 LYS A C 1
ATOM 936 O O . LYS A 1 121 ? 16.946 6.514 -41.951 1.00 71.62 121 LYS A O 1
ATOM 941 N N . PRO A 1 122 ? 18.072 5.376 -40.383 1.00 61.12 122 PRO A N 1
ATOM 942 C CA . PRO A 1 122 ? 18.867 4.617 -41.346 1.00 61.12 122 PRO A CA 1
ATOM 943 C C . PRO A 1 122 ? 18.095 3.472 -42.016 1.00 61.12 122 PRO A C 1
ATOM 945 O O . PRO A 1 122 ? 18.430 3.106 -43.137 1.00 61.12 122 PRO A O 1
ATOM 948 N N . ALA A 1 123 ? 17.047 2.932 -41.382 1.00 60.88 123 ALA A N 1
ATOM 949 C CA . ALA A 1 123 ? 16.222 1.865 -41.957 1.00 60.88 123 ALA A CA 1
ATOM 950 C C . ALA A 1 123 ? 15.351 2.330 -43.142 1.00 60.88 123 ALA A C 1
ATOM 952 O O . ALA A 1 123 ? 14.900 1.506 -43.932 1.00 60.88 123 ALA A O 1
ATOM 953 N N . THR A 1 124 ? 15.125 3.640 -43.279 1.00 58.25 124 THR A N 1
ATOM 954 C CA . THR A 1 124 ? 14.355 4.246 -44.379 1.00 58.25 124 THR A CA 1
ATOM 955 C C . THR A 1 124 ? 15.217 4.768 -45.535 1.00 58.25 124 THR A C 1
ATOM 957 O O . THR A 1 124 ? 14.675 5.328 -46.484 1.00 58.25 124 THR A O 1
ATOM 960 N N . LEU A 1 125 ? 16.546 4.624 -45.476 1.00 55.06 125 LEU A N 1
ATOM 961 C CA . LEU A 1 125 ? 17.438 4.986 -46.584 1.00 55.06 125 LEU A CA 1
ATOM 962 C C . LEU A 1 125 ? 17.542 3.815 -47.579 1.00 55.06 125 LEU A C 1
ATOM 964 O O . LEU A 1 125 ? 17.676 2.670 -47.139 1.00 55.06 125 LEU A O 1
ATOM 968 N N . PRO A 1 126 ? 17.508 4.057 -48.907 1.00 56.41 126 PRO A N 1
ATOM 969 C CA . PRO A 1 126 ? 17.731 2.996 -49.882 1.00 56.41 126 PRO A CA 1
ATOM 970 C C . PRO A 1 126 ? 19.125 2.402 -49.661 1.00 56.41 126 PRO A C 1
ATOM 972 O O . PRO A 1 126 ? 20.116 3.131 -49.567 1.00 56.41 126 PRO A O 1
ATOM 975 N N . ARG A 1 127 ? 19.193 1.072 -49.534 1.00 61.84 127 ARG A N 1
ATOM 976 C CA . ARG A 1 127 ? 20.469 0.351 -49.474 1.00 61.84 127 ARG A CA 1
ATOM 977 C C . ARG A 1 127 ? 21.219 0.630 -50.781 1.00 61.84 127 ARG A C 1
ATOM 979 O O . ARG A 1 127 ? 20.628 0.470 -51.847 1.00 61.84 127 ARG A O 1
ATOM 986 N N . LYS A 1 128 ? 22.462 1.113 -50.676 1.00 58.56 128 LYS A N 1
ATOM 987 C CA . LYS A 1 128 ? 23.377 1.213 -51.821 1.00 58.56 128 LYS A CA 1
ATOM 988 C C . LYS A 1 128 ? 23.725 -0.174 -52.341 1.00 58.56 128 LYS A C 1
ATOM 990 O O . LYS A 1 128 ? 23.840 -1.085 -51.489 1.00 58.56 128 LYS A O 1
#

pLDDT: mean 89.92, std 9.79, range [55.06, 97.62]

Solvent-accessible surface area (backbone atoms only — not comparable to full-atom values): 7804 Å² total; per-residue (Å²): 134,85,82,63,69,87,74,80,76,61,66,67,59,60,52,52,49,54,51,48,58,58,57,65,44,59,84,50,56,86,73,65,79,84,79,50,85,77,62,56,72,81,61,87,70,81,51,93,74,44,54,64,53,51,53,50,50,32,54,49,35,61,75,41,59,89,80,47,59,97,86,61,57,41,63,58,54,45,53,50,54,51,51,51,52,54,51,48,54,53,50,53,54,51,49,54,53,51,52,55,51,51,55,54,49,51,34,46,50,53,44,50,50,58,49,50,58,59,57,49,62,67,71,72,48,83,82,128

Mean predicted aligned error: 6.94 Å

Secondary structure (DSSP, 8-state):
-------PPPHHHHHHHHHHHHHHHTTTGGG-----TTTSTT-----TTHHHHHHHHHHHHHH-GGGS-TT--HHHHHHHHHHHHHHHHHHHHHHHHHHHHHHHHHHHHHHHHHHHHHHHHHHTSPP-

Organism: NCBI:txid1416779